Protein AF-A0A352DBL4-F1 (afdb_monomer_lite)

Sequence (79 aa):
MAALGRRVFTSAELGAVSARSCSVVSQGLAVMQRQGLALRLGHGLWSAGAEPPGQYEVVPHLLPKQRVYVSFTSALHLH

Foldseek 3Di:
DDDPPFFKDFLVVVCVVVVHDSVVSVVVQVVCVVVQQWDDPDDRMIGGGNDDDDPVSCVCVVCVPDDDDDDPVVVVVVD

Secondary structure (DSSP, 8-state):
-----SSEEEHHHHHHHHT--HHHHHHHHHHHHHTTSEEEEETTEEEESSSPPPGGGSHHHHSTTS-----HHHHHH--

pLDDT: mean 88.63, std 8.02, range [44.78, 96.25]

Structure (mmCIF, N/CA/C/O backbone):
data_AF-A0A352DBL4-F1
#
_entry.id   AF-A0A352DBL4-F1
#
loop_
_atom_site.group_PDB
_atom_site.id
_atom_site.type_symbol
_atom_site.label_atom_id
_atom_site.label_alt_id
_atom_site.label_comp_id
_atom_site.label_asym_id
_atom_site.label_entity_id
_atom_site.label_seq_id
_atom_si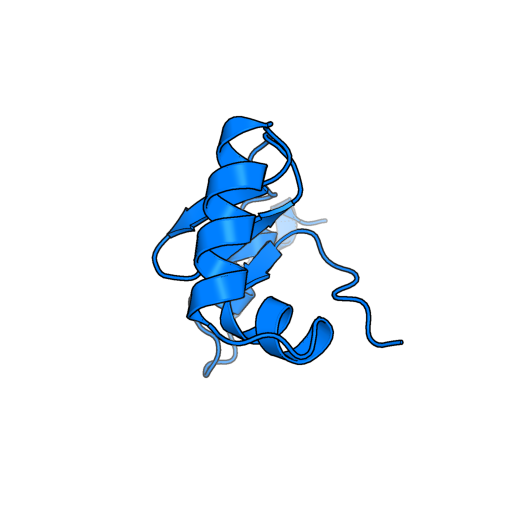te.pdbx_PDB_ins_code
_atom_site.Cartn_x
_atom_site.Cartn_y
_atom_site.Cartn_z
_atom_site.occupancy
_atom_site.B_iso_or_equiv
_atom_site.auth_seq_id
_atom_site.auth_comp_id
_atom_site.auth_asym_id
_atom_site.auth_atom_id
_atom_site.pdbx_PDB_model_num
ATOM 1 N N . MET A 1 1 ? 4.886 -4.878 -18.717 1.00 44.78 1 MET A N 1
ATOM 2 C CA . MET A 1 1 ? 4.713 -3.678 -17.867 1.00 44.78 1 MET A CA 1
ATOM 3 C C . MET A 1 1 ? 4.380 -4.159 -16.469 1.00 44.78 1 MET A C 1
ATOM 5 O O . MET A 1 1 ? 3.461 -4.956 -16.343 1.00 44.78 1 MET A O 1
ATOM 9 N N . ALA A 1 2 ? 5.149 -3.770 -15.451 1.00 54.94 2 ALA A N 1
ATOM 10 C CA . ALA A 1 2 ? 4.796 -4.102 -14.073 1.00 54.94 2 ALA A CA 1
ATOM 11 C C . ALA A 1 2 ? 3.532 -3.316 -13.692 1.00 54.94 2 ALA A C 1
ATOM 13 O O . ALA A 1 2 ? 3.449 -2.125 -13.971 1.00 54.94 2 ALA A O 1
ATOM 14 N N . ALA A 1 3 ? 2.540 -3.974 -13.103 1.00 70.81 3 ALA A N 1
ATOM 15 C CA . ALA A 1 3 ? 1.365 -3.327 -12.532 1.00 70.81 3 ALA A CA 1
ATOM 16 C C . ALA A 1 3 ? 1.357 -3.624 -11.034 1.00 70.81 3 ALA A C 1
ATOM 18 O O . ALA A 1 3 ? 1.720 -4.726 -10.630 1.00 70.81 3 ALA A O 1
ATOM 19 N N . LEU A 1 4 ? 0.947 -2.654 -10.211 1.00 79.69 4 LEU A N 1
ATOM 20 C CA . LEU A 1 4 ? 0.876 -2.864 -8.762 1.00 79.69 4 LEU A CA 1
ATOM 21 C C . LEU A 1 4 ? -0.142 -3.956 -8.409 1.00 79.69 4 LEU A C 1
ATOM 23 O O . LEU A 1 4 ? 0.065 -4.672 -7.440 1.00 79.69 4 LEU A O 1
ATOM 27 N N . GLY A 1 5 ? -1.215 -4.115 -9.197 1.00 80.75 5 GLY A N 1
ATOM 28 C CA . GLY A 1 5 ? -2.184 -5.216 -9.064 1.00 80.75 5 GLY A CA 1
ATOM 29 C C . GLY A 1 5 ? -2.976 -5.236 -7.750 1.00 80.75 5 GLY A C 1
ATOM 30 O O . GLY A 1 5 ? -3.807 -6.113 -7.550 1.00 80.75 5 GLY A O 1
ATOM 31 N N . ARG A 1 6 ? -2.733 -4.269 -6.863 1.00 86.00 6 ARG A N 1
ATOM 32 C CA . ARG A 1 6 ? -3.353 -4.119 -5.549 1.00 86.00 6 ARG A CA 1
ATOM 33 C C . ARG A 1 6 ? -3.714 -2.665 -5.300 1.00 86.00 6 ARG A C 1
ATOM 35 O O . ARG A 1 6 ? -3.138 -1.755 -5.898 1.00 86.00 6 ARG A O 1
ATOM 42 N N . ARG A 1 7 ? -4.661 -2.467 -4.389 1.00 90.56 7 ARG A N 1
ATOM 43 C CA . ARG A 1 7 ? -5.201 -1.150 -4.060 1.00 90.56 7 ARG A CA 1
ATOM 44 C C . ARG A 1 7 ? -4.274 -0.342 -3.155 1.00 90.56 7 ARG A C 1
ATOM 46 O O . ARG A 1 7 ? -4.157 0.860 -3.355 1.00 90.56 7 ARG A O 1
ATOM 53 N N . VAL A 1 8 ? -3.597 -0.988 -2.206 1.00 92.50 8 VAL A N 1
ATOM 54 C CA . VAL A 1 8 ? -2.659 -0.343 -1.273 1.00 92.50 8 VAL A CA 1
ATOM 55 C C . VAL A 1 8 ? -1.224 -0.459 -1.788 1.00 92.50 8 VAL A C 1
ATOM 57 O O . VAL A 1 8 ? -0.782 -1.532 -2.189 1.00 92.50 8 VAL A O 1
ATOM 60 N N . PHE A 1 9 ? -0.484 0.645 -1.810 1.00 92.88 9 PHE A N 1
ATOM 61 C CA . PHE A 1 9 ? 0.878 0.685 -2.338 1.00 92.88 9 PHE A CA 1
ATOM 62 C C . PHE A 1 9 ? 1.708 1.800 -1.704 1.00 92.88 9 PHE A C 1
ATOM 64 O O . PHE A 1 9 ? 1.184 2.758 -1.131 1.00 92.88 9 PHE A O 1
ATOM 71 N N . THR A 1 10 ? 3.029 1.697 -1.832 1.00 93.12 10 THR A N 1
ATOM 72 C CA . THR A 1 10 ? 3.946 2.746 -1.371 1.00 93.12 10 THR A CA 1
ATOM 73 C C . THR A 1 10 ? 4.361 3.692 -2.499 1.00 93.12 10 THR A C 1
ATOM 75 O O . THR A 1 10 ? 4.393 3.323 -3.674 1.00 93.12 10 THR A O 1
ATOM 78 N N . SER A 1 11 ? 4.756 4.919 -2.150 1.00 93.50 11 SER A N 1
ATOM 79 C CA . SER A 1 11 ? 5.368 5.861 -3.100 1.00 93.50 11 SER A CA 1
ATOM 80 C C . SER A 1 11 ? 6.606 5.270 -3.787 1.00 93.50 11 SER A C 1
ATOM 82 O O . SER A 1 11 ? 6.846 5.545 -4.961 1.00 93.50 11 SER A O 1
ATOM 84 N N . ALA A 1 12 ? 7.373 4.433 -3.081 1.00 91.06 12 ALA A N 1
ATOM 85 C CA . ALA A 1 12 ? 8.545 3.762 -3.635 1.00 91.06 12 ALA A CA 1
ATOM 86 C C . ALA A 1 12 ? 8.160 2.726 -4.703 1.00 91.06 12 ALA A C 1
ATOM 88 O O . ALA A 1 12 ? 8.759 2.696 -5.776 1.00 91.06 12 ALA A O 1
ATOM 89 N N . GLU A 1 13 ? 7.124 1.927 -4.444 1.00 92.12 13 GLU A N 1
ATOM 90 C CA . GLU A 1 13 ? 6.608 0.939 -5.397 1.00 92.12 13 GLU A CA 1
ATOM 91 C C . GLU A 1 13 ? 6.041 1.609 -6.650 1.00 92.12 13 GLU A C 1
ATOM 93 O O . GLU A 1 13 ? 6.333 1.183 -7.767 1.00 92.12 13 GLU A O 1
ATOM 98 N N . LEU A 1 14 ? 5.288 2.701 -6.484 1.00 93.06 14 LEU A N 1
ATOM 99 C CA . LEU A 1 14 ? 4.776 3.461 -7.620 1.00 93.06 14 LEU A CA 1
ATOM 100 C C . LEU A 1 14 ? 5.912 4.095 -8.436 1.00 93.06 14 LEU A C 1
ATOM 102 O O . LEU A 1 14 ? 5.857 4.096 -9.666 1.00 93.06 14 LEU A O 1
ATOM 106 N N . GLY A 1 15 ? 6.962 4.596 -7.781 1.00 93.81 15 GLY A N 1
ATOM 107 C CA . GLY A 1 15 ? 8.161 5.098 -8.457 1.00 93.81 15 GLY A CA 1
ATOM 108 C C . GLY A 1 15 ? 8.891 4.021 -9.253 1.00 93.81 15 GLY A C 1
ATOM 109 O O . GLY A 1 15 ? 9.230 4.250 -10.413 1.00 93.81 15 GLY A O 1
ATOM 110 N N . ALA A 1 16 ? 9.052 2.829 -8.673 1.00 91.69 16 ALA A N 1
ATOM 111 C CA . ALA A 1 16 ? 9.669 1.687 -9.342 1.00 91.69 16 ALA A CA 1
ATOM 112 C C . ALA A 1 16 ? 8.874 1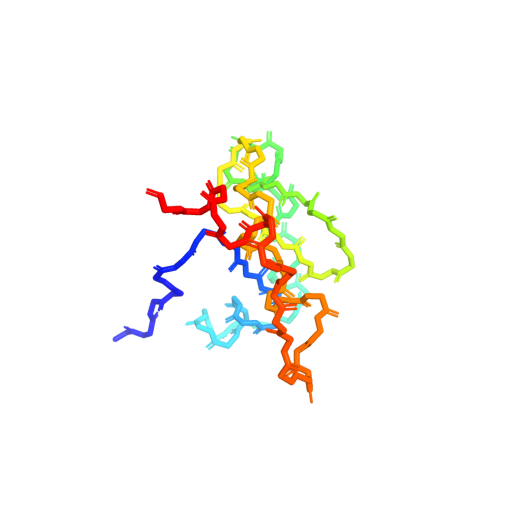.245 -10.582 1.00 91.69 16 ALA A C 1
ATOM 114 O O . ALA A 1 16 ? 9.459 1.007 -11.635 1.00 91.69 16 ALA A O 1
ATOM 115 N N . VAL A 1 17 ? 7.542 1.190 -10.484 1.00 92.25 17 VAL A N 1
ATOM 116 C CA . VAL A 1 17 ? 6.665 0.795 -11.599 1.00 92.25 17 VAL A CA 1
ATOM 117 C C . VAL A 1 17 ? 6.605 1.858 -12.699 1.00 92.25 17 VAL A C 1
ATOM 119 O O . VAL A 1 17 ? 6.592 1.526 -13.883 1.00 92.25 17 VAL A O 1
ATOM 122 N N . SER A 1 18 ? 6.573 3.137 -12.324 1.00 89.69 18 SER A N 1
ATOM 123 C CA . SER A 1 18 ? 6.459 4.252 -13.274 1.00 89.69 18 SER A CA 1
ATOM 124 C C . SER A 1 18 ? 7.797 4.728 -13.850 1.00 89.69 18 SER A C 1
ATOM 126 O O . SER A 1 18 ? 7.796 5.580 -14.740 1.00 89.69 18 SER A O 1
ATOM 128 N N . ALA A 1 19 ? 8.926 4.208 -13.350 1.00 91.44 19 ALA A N 1
ATOM 129 C CA . ALA A 1 19 ? 10.280 4.678 -13.653 1.00 91.44 19 ALA A CA 1
ATOM 130 C C . ALA A 1 19 ? 10.442 6.203 -13.466 1.00 91.44 19 ALA A C 1
ATOM 132 O O . ALA A 1 19 ? 11.124 6.883 -14.237 1.00 91.44 19 ALA A O 1
ATOM 133 N N . ARG A 1 20 ? 9.778 6.766 -12.447 1.00 92.94 20 ARG A N 1
ATOM 134 C CA . ARG A 1 20 ? 9.820 8.199 -12.115 1.00 92.94 20 ARG A CA 1
ATOM 135 C C . ARG A 1 20 ? 10.566 8.445 -10.809 1.00 92.94 20 ARG A C 1
ATOM 137 O O . ARG A 1 20 ? 10.626 7.591 -9.928 1.00 92.94 20 ARG A O 1
ATOM 144 N N . SER A 1 21 ? 11.105 9.655 -10.670 1.00 93.31 21 SER A N 1
ATOM 145 C CA . SER A 1 21 ? 11.739 10.086 -9.425 1.00 93.31 21 SER A CA 1
ATOM 146 C C . SER A 1 21 ? 10.711 10.233 -8.298 1.00 93.31 21 SER A C 1
ATOM 148 O O . SER A 1 21 ? 9.535 10.517 -8.532 1.00 93.31 21 SER A O 1
ATOM 150 N N . CYS A 1 22 ? 11.175 10.110 -7.052 1.00 90.44 22 CYS A N 1
ATOM 151 C CA . CYS A 1 22 ? 10.329 10.238 -5.862 1.00 90.44 22 CYS A CA 1
ATOM 152 C C . CYS A 1 22 ? 9.571 11.582 -5.806 1.00 90.44 22 CYS A C 1
ATOM 154 O O . CYS A 1 22 ? 8.412 11.629 -5.391 1.00 90.44 22 CYS A O 1
ATOM 156 N N . SER A 1 23 ? 10.197 12.666 -6.284 1.00 93.38 23 SER A N 1
ATOM 157 C CA . SER A 1 23 ? 9.575 13.996 -6.338 1.00 93.38 23 SER A CA 1
ATOM 158 C C . SER A 1 23 ? 8.378 14.026 -7.292 1.00 93.38 23 SER A C 1
ATOM 160 O O . SER A 1 23 ? 7.286 14.432 -6.898 1.00 93.38 23 SER A O 1
ATOM 162 N N . VAL A 1 24 ? 8.545 13.501 -8.513 1.00 95.50 24 VAL A N 1
ATOM 163 C CA . VAL A 1 24 ? 7.468 13.431 -9.515 1.00 95.50 24 VAL A CA 1
ATOM 164 C C . VAL A 1 24 ? 6.319 12.557 -9.013 1.00 95.50 24 VAL A C 1
ATOM 166 O O . VAL A 1 24 ? 5.158 12.941 -9.128 1.00 95.50 24 VAL A O 1
ATOM 169 N N . VAL A 1 25 ? 6.635 11.414 -8.400 1.00 95.75 25 VAL A N 1
ATOM 170 C CA . VAL A 1 25 ? 5.630 10.510 -7.822 1.00 95.75 25 VAL A CA 1
ATOM 171 C C . VAL A 1 25 ? 4.842 11.195 -6.707 1.00 95.75 25 VAL A C 1
ATOM 173 O O . VAL A 1 25 ? 3.617 11.132 -6.695 1.00 95.75 25 VAL A O 1
ATOM 176 N N . SER A 1 26 ? 5.522 11.886 -5.790 1.00 94.31 26 SER A N 1
ATOM 177 C CA . SER A 1 26 ? 4.872 12.574 -4.667 1.00 94.31 26 SER A CA 1
ATOM 178 C C . SER A 1 26 ? 3.965 13.712 -5.139 1.00 94.31 26 SER A C 1
ATOM 180 O O . SER A 1 26 ? 2.844 13.851 -4.651 1.00 94.31 26 SER A O 1
ATOM 182 N N . GLN A 1 27 ? 4.416 14.496 -6.122 1.00 95.75 27 GLN A N 1
ATOM 183 C CA . GLN A 1 27 ? 3.603 15.551 -6.731 1.00 95.75 27 GLN A CA 1
ATOM 184 C C . GLN A 1 27 ? 2.383 14.971 -7.458 1.00 95.75 27 GLN A C 1
ATOM 186 O O . GLN A 1 27 ? 1.270 15.460 -7.269 1.00 95.75 27 GLN A O 1
ATOM 191 N N . GLY A 1 28 ? 2.570 13.898 -8.233 1.00 96.12 28 GLY A N 1
ATOM 192 C CA . GLY A 1 28 ? 1.482 13.194 -8.911 1.00 96.12 28 GLY A CA 1
ATOM 193 C C . GLY A 1 28 ? 0.443 12.649 -7.931 1.00 96.12 28 GLY A C 1
ATOM 194 O O . GLY A 1 28 ? -0.749 12.887 -8.105 1.00 96.12 28 GLY A O 1
ATOM 195 N N . LEU A 1 29 ? 0.885 12.012 -6.845 1.00 95.31 29 LEU A N 1
ATOM 196 C CA . LE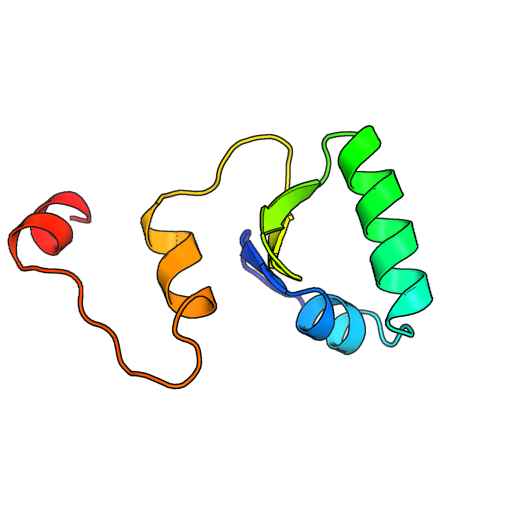U A 1 29 ? -0.002 11.502 -5.797 1.00 95.31 29 LEU A CA 1
ATOM 197 C C . LEU A 1 29 ? -0.779 12.620 -5.093 1.00 95.31 29 LEU A C 1
ATOM 199 O O . LEU A 1 29 ? -1.965 12.454 -4.824 1.00 95.31 29 LEU A O 1
ATOM 203 N N . ALA A 1 30 ? -0.168 13.785 -4.866 1.00 95.12 30 ALA A N 1
ATOM 204 C CA . ALA A 1 30 ? -0.872 14.945 -4.316 1.00 95.12 30 ALA A CA 1
ATOM 205 C C . ALA A 1 30 ? -1.946 15.505 -5.272 1.00 95.12 30 ALA A C 1
ATOM 207 O O . ALA A 1 30 ? -2.969 16.033 -4.830 1.00 95.12 30 ALA A O 1
ATOM 208 N N . VAL A 1 31 ? -1.742 15.412 -6.590 1.00 96.25 31 VAL A N 1
ATOM 209 C CA . VAL A 1 31 ? -2.776 15.745 -7.587 1.00 96.25 31 VAL A CA 1
ATOM 210 C C . VAL A 1 31 ? -3.887 14.695 -7.574 1.00 96.25 31 VAL A C 1
ATOM 212 O O . VAL A 1 31 ? -5.052 15.061 -7.441 1.00 96.25 31 VAL A O 1
ATOM 215 N N . MET A 1 32 ? -3.537 13.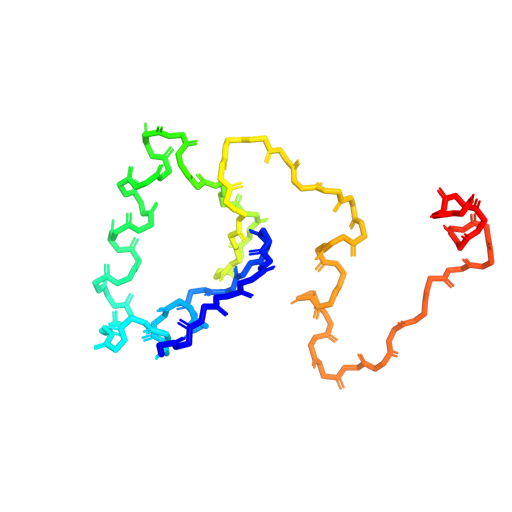408 -7.628 1.00 94.81 32 MET A N 1
ATOM 216 C CA . MET A 1 32 ? -4.501 12.301 -7.596 1.00 94.81 32 MET A CA 1
ATOM 217 C C . MET A 1 32 ? -5.355 12.319 -6.328 1.00 94.81 32 MET A C 1
ATOM 219 O O . MET A 1 32 ? -6.553 12.064 -6.396 1.00 94.81 32 MET A O 1
ATOM 223 N N . GLN A 1 33 ? -4.771 12.687 -5.186 1.00 95.56 33 GLN A N 1
ATOM 224 C CA . GLN A 1 33 ? -5.502 12.839 -3.933 1.00 95.56 33 GLN A CA 1
ATOM 225 C C . GLN A 1 33 ? -6.579 13.918 -4.017 1.00 95.56 33 GLN A C 1
ATOM 227 O O . GLN A 1 33 ? -7.715 13.691 -3.612 1.00 95.56 33 GLN A O 1
ATOM 232 N N . ARG A 1 34 ? -6.251 15.080 -4.592 1.00 94.75 34 ARG A N 1
ATOM 233 C CA . ARG A 1 34 ? -7.221 16.168 -4.797 1.00 94.75 34 ARG A CA 1
ATOM 234 C C . ARG A 1 34 ? -8.344 15.786 -5.763 1.00 94.75 34 ARG A C 1
ATOM 236 O O . ARG A 1 34 ? -9.424 16.353 -5.679 1.00 94.75 34 ARG A O 1
ATOM 243 N N . GLN A 1 35 ? -8.092 14.832 -6.655 1.00 95.31 35 GLN A N 1
ATOM 244 C CA . GLN A 1 35 ? -9.069 14.300 -7.607 1.00 95.31 35 GLN A CA 1
ATOM 245 C C . GLN A 1 35 ? -9.849 13.088 -7.065 1.00 95.31 35 GLN A C 1
ATOM 247 O O . GLN A 1 35 ? -10.659 12.523 -7.791 1.00 95.31 35 GLN A O 1
ATOM 252 N N . GLY A 1 36 ? -9.597 12.652 -5.824 1.00 93.25 36 GLY A N 1
ATOM 253 C CA . GLY A 1 36 ? -10.234 11.460 -5.250 1.00 93.25 36 GLY A CA 1
ATOM 254 C C . GLY A 1 36 ? -9.767 10.135 -5.868 1.00 93.25 36 GLY A C 1
ATOM 255 O O . GLY A 1 36 ? -10.402 9.101 -5.685 1.00 93.25 36 GLY A O 1
ATOM 256 N N . LEU A 1 37 ? -8.653 10.142 -6.603 1.00 93.06 37 LEU A N 1
ATOM 257 C CA . LEU A 1 37 ? -8.083 8.957 -7.253 1.00 93.06 37 LEU A CA 1
ATOM 258 C C . LEU A 1 37 ? -7.054 8.235 -6.375 1.00 93.06 37 LEU A C 1
ATOM 260 O O . LEU A 1 37 ? -6.665 7.108 -6.684 1.00 93.06 37 LEU A O 1
ATOM 264 N N . ALA A 1 38 ? -6.609 8.869 -5.292 1.00 94.44 38 ALA A N 1
ATOM 265 C CA . ALA A 1 38 ? -5.736 8.262 -4.300 1.00 94.44 38 ALA A CA 1
ATOM 266 C C . ALA A 1 38 ? -6.060 8.775 -2.893 1.00 94.44 38 ALA A C 1
ATOM 268 O O . ALA A 1 38 ? -6.339 9.955 -2.700 1.00 94.44 38 ALA A O 1
ATOM 269 N N . LEU A 1 39 ? -5.943 7.911 -1.894 1.00 95.25 39 LEU A N 1
ATOM 270 C CA . LEU A 1 39 ? -6.098 8.263 -0.488 1.00 95.25 39 LEU A CA 1
ATOM 271 C C . LEU A 1 39 ? -4.762 8.077 0.229 1.00 95.25 39 LEU A C 1
ATOM 273 O O . LEU A 1 39 ? -4.138 7.018 0.145 1.00 95.25 39 LEU A O 1
ATOM 277 N N . ARG A 1 40 ? -4.314 9.105 0.954 1.00 94.25 40 ARG A N 1
ATOM 278 C CA . ARG A 1 40 ? -3.105 9.019 1.776 1.00 94.25 40 ARG A CA 1
ATOM 279 C C . ARG A 1 40 ? -3.429 8.307 3.086 1.00 94.25 40 ARG A C 1
ATOM 281 O O . ARG A 1 40 ? -4.206 8.823 3.881 1.00 94.25 40 ARG A O 1
ATOM 288 N N . LEU A 1 41 ? -2.798 7.157 3.320 1.00 91.12 41 LEU A N 1
ATOM 289 C CA . LEU A 1 41 ? -3.003 6.356 4.533 1.00 91.12 41 LEU A CA 1
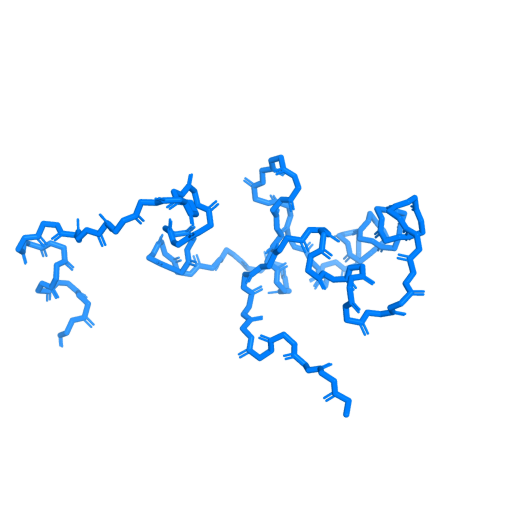ATOM 290 C C . LEU A 1 41 ? -1.967 6.663 5.623 1.00 91.12 41 LEU A C 1
ATOM 292 O O . LEU A 1 41 ? -2.224 6.453 6.802 1.00 91.12 41 LEU A O 1
ATOM 296 N N . GLY A 1 42 ? -0.780 7.146 5.239 1.00 87.69 42 GLY A N 1
ATOM 297 C CA . GLY A 1 42 ? 0.316 7.396 6.173 1.00 87.69 42 GLY A CA 1
ATOM 298 C C . GLY A 1 42 ? 1.609 7.840 5.490 1.00 87.69 42 GLY A C 1
ATOM 299 O O . GLY A 1 42 ? 1.601 8.360 4.370 1.00 87.69 42 GLY A O 1
ATOM 300 N N . HIS A 1 43 ? 2.744 7.669 6.172 1.00 85.44 43 HIS A N 1
ATOM 301 C CA . HIS A 1 43 ? 4.058 8.047 5.647 1.00 85.44 43 HIS A CA 1
ATOM 302 C C . HIS A 1 43 ? 4.441 7.177 4.438 1.00 85.44 43 HIS A C 1
ATOM 304 O O . HIS A 1 43 ? 4.802 6.015 4.589 1.00 85.44 43 HIS A O 1
ATOM 310 N N . GLY A 1 44 ? 4.336 7.742 3.231 1.00 90.31 44 GLY A N 1
ATOM 311 C CA . GLY A 1 44 ? 4.672 7.054 1.980 1.00 90.31 44 GLY A CA 1
ATOM 312 C C . GLY A 1 44 ? 3.689 5.956 1.562 1.00 90.31 44 GLY A C 1
ATOM 313 O O . GLY A 1 44 ? 3.982 5.247 0.602 1.00 90.31 44 GLY A O 1
ATOM 314 N N . LEU A 1 45 ? 2.547 5.822 2.247 1.00 93.00 45 LEU A N 1
ATOM 315 C CA . LEU A 1 45 ? 1.545 4.782 2.019 1.00 93.00 45 LEU A CA 1
ATOM 316 C C . LEU A 1 45 ? 0.248 5.365 1.453 1.00 93.00 45 LEU A C 1
ATOM 318 O O . LEU A 1 45 ? -0.292 6.341 1.985 1.00 93.00 45 LEU A O 1
ATOM 322 N N . TRP A 1 46 ? -0.255 4.728 0.401 1.00 94.56 46 TRP A N 1
ATOM 323 C CA . TRP A 1 46 ? -1.374 5.203 -0.401 1.00 94.56 46 TRP A CA 1
ATOM 324 C C . TRP A 1 46 ? -2.345 4.068 -0.722 1.00 94.56 46 TRP A C 1
ATOM 326 O O . TRP A 1 46 ? -1.951 2.909 -0.820 1.00 94.56 46 TRP A O 1
ATOM 336 N N . SER A 1 47 ? -3.613 4.421 -0.901 1.00 94.81 47 SER A N 1
ATOM 337 C CA . SER A 1 47 ? -4.656 3.564 -1.465 1.00 94.81 47 SER A CA 1
ATOM 338 C C . SER A 1 47 ? -5.119 4.147 -2.796 1.00 94.81 47 SER A C 1
ATOM 340 O O . SER A 1 47 ? -5.197 5.368 -2.936 1.00 94.81 47 SER A O 1
ATOM 342 N N . ALA A 1 48 ? -5.443 3.299 -3.766 1.00 92.81 48 ALA A N 1
ATOM 343 C CA . ALA A 1 48 ? -6.134 3.703 -4.981 1.00 92.81 48 ALA A CA 1
ATOM 344 C C . ALA A 1 48 ? -7.623 3.970 -4.694 1.00 92.81 48 ALA A C 1
ATOM 346 O O . ALA A 1 48 ? -8.308 3.166 -4.048 1.00 92.81 48 ALA A O 1
ATOM 347 N N . GLY A 1 49 ? -8.120 5.088 -5.223 1.00 90.69 49 GLY A N 1
ATOM 348 C CA . GLY A 1 49 ? -9.472 5.596 -4.992 1.00 90.69 49 GLY A CA 1
ATOM 349 C C . GLY A 1 49 ? -9.603 6.457 -3.731 1.00 90.69 49 GLY A C 1
ATOM 350 O O . GLY A 1 49 ? -8.649 6.636 -2.976 1.00 90.69 49 GLY A O 1
ATOM 351 N N . ALA A 1 50 ? -10.804 7.000 -3.529 1.00 88.12 50 ALA A N 1
ATOM 352 C CA . ALA A 1 50 ? -11.136 7.860 -2.391 1.00 88.12 50 ALA A CA 1
ATOM 353 C C . ALA A 1 50 ? -11.524 7.068 -1.135 1.00 88.12 50 ALA A C 1
ATOM 355 O O . ALA A 1 50 ? -11.333 7.545 -0.019 1.00 88.12 50 ALA A O 1
ATOM 356 N N . GLU A 1 51 ? -12.056 5.861 -1.320 1.00 89.50 51 GLU A N 1
ATOM 357 C CA . GLU A 1 51 ? -12.540 5.046 -0.213 1.00 89.50 51 GLU A CA 1
ATOM 358 C C . GLU A 1 51 ? -11.376 4.437 0.591 1.00 89.50 51 GLU A C 1
ATOM 360 O O . GLU A 1 51 ? -10.338 4.073 0.011 1.00 89.50 51 GLU A O 1
ATOM 365 N N . PRO A 1 52 ? -11.542 4.253 1.911 1.00 86.94 52 PRO A N 1
ATOM 366 C CA . PRO A 1 52 ? -10.596 3.495 2.713 1.00 86.94 52 PRO A CA 1
ATOM 367 C C . PRO A 1 52 ? -10.447 2.056 2.181 1.00 86.94 52 PRO A C 1
ATOM 369 O O . PRO A 1 52 ? -11.432 1.447 1.747 1.00 86.94 52 PRO A O 1
ATOM 372 N N . PRO A 1 53 ? -9.228 1.492 2.167 1.00 88.69 53 PRO A N 1
ATOM 373 C CA . PRO A 1 53 ? -9.035 0.073 1.885 1.00 88.69 53 PRO A CA 1
ATOM 374 C C . PRO A 1 53 ? -9.539 -0.785 3.054 1.00 88.69 53 PRO A C 1
ATOM 376 O O . PRO A 1 53 ? -9.719 -0.288 4.170 1.00 88.69 53 PRO A O 1
ATOM 379 N N . GLY A 1 54 ? -9.721 -2.087 2.824 1.00 87.12 54 GLY A N 1
ATOM 380 C CA . GLY A 1 54 ? -9.997 -3.024 3.907 1.00 87.12 54 GLY A CA 1
ATOM 381 C C . GLY A 1 54 ? -8.890 -2.987 4.964 1.00 87.12 54 GLY A C 1
ATOM 382 O O . GLY A 1 54 ? -7.708 -2.844 4.647 1.00 87.12 54 GLY A O 1
ATOM 383 N N . GLN A 1 55 ? -9.260 -3.139 6.237 1.00 81.25 55 GLN A N 1
ATOM 384 C CA . GLN A 1 55 ? -8.328 -3.009 7.369 1.00 81.25 55 GLN A CA 1
ATOM 385 C C . GLN A 1 55 ? -7.105 -3.936 7.240 1.00 81.25 55 GLN A C 1
ATOM 387 O O . GLN A 1 55 ? -5.985 -3.557 7.582 1.00 81.25 55 GLN A O 1
ATOM 392 N N . TYR A 1 56 ? -7.305 -5.129 6.679 1.00 86.38 56 TYR A N 1
ATOM 393 C CA . TYR A 1 56 ? -6.258 -6.134 6.506 1.00 86.38 56 TYR A CA 1
ATOM 394 C C . TYR A 1 56 ? -5.394 -5.930 5.252 1.00 86.38 56 TYR A C 1
ATOM 396 O O . TYR A 1 56 ? -4.279 -6.443 5.203 1.00 86.38 56 TYR A O 1
ATOM 404 N N . GLU A 1 57 ? -5.841 -5.136 4.271 1.00 86.69 57 GLU A N 1
ATOM 405 C CA . GLU A 1 57 ? -5.042 -4.807 3.078 1.00 86.69 57 GLU A CA 1
ATOM 406 C C . GLU A 1 57 ? -3.826 -3.933 3.424 1.00 86.69 57 GLU A C 1
ATOM 408 O O . GLU A 1 57 ? -2.826 -3.921 2.710 1.00 86.69 57 GLU A O 1
ATOM 413 N N . VAL A 1 58 ? -3.900 -3.204 4.540 1.00 87.81 58 VAL A N 1
ATOM 414 C CA . VAL A 1 58 ? -2.863 -2.269 4.993 1.00 87.81 58 VAL A CA 1
ATOM 415 C C . VAL A 1 58 ? -1.749 -2.977 5.772 1.00 87.81 58 VAL A C 1
ATOM 417 O O . VAL A 1 58 ? -0.597 -2.540 5.743 1.00 87.81 58 VAL A O 1
ATOM 420 N N . VAL A 1 59 ? -2.060 -4.095 6.435 1.00 86.25 59 VAL A N 1
ATOM 421 C CA . VAL A 1 59 ? -1.153 -4.807 7.357 1.00 86.25 59 VAL A CA 1
ATOM 422 C C . VAL A 1 59 ? 0.204 -5.168 6.730 1.00 86.25 59 VAL A C 1
ATOM 424 O O . VAL A 1 59 ? 1.223 -4.874 7.365 1.00 86.25 59 VAL A O 1
ATOM 427 N N . PRO A 1 60 ? 0.288 -5.708 5.492 1.00 83.62 60 PRO A N 1
ATOM 428 C CA . PRO A 1 60 ? 1.575 -6.044 4.874 1.00 83.62 60 PRO A CA 1
ATOM 429 C C . PRO A 1 60 ? 2.511 -4.839 4.702 1.00 83.62 60 PRO A C 1
ATOM 431 O O . PRO A 1 60 ? 3.729 -4.997 4.662 1.00 83.62 60 PRO A O 1
ATOM 434 N N . HIS A 1 61 ? 1.950 -3.631 4.613 1.00 85.25 61 HIS A N 1
ATOM 435 C CA . HIS A 1 61 ? 2.707 -2.399 4.409 1.00 85.25 61 HIS A CA 1
ATOM 436 C C . HIS A 1 61 ? 3.166 -1.742 5.713 1.00 85.25 61 HIS A C 1
ATOM 438 O O . HIS A 1 61 ? 4.123 -0.969 5.697 1.00 85.25 61 HIS A O 1
ATOM 444 N N . LEU A 1 62 ? 2.514 -2.044 6.839 1.00 83.31 62 LEU A N 1
ATOM 445 C CA . LEU A 1 62 ? 2.911 -1.538 8.157 1.00 83.31 62 LEU A CA 1
ATOM 446 C C . LEU A 1 62 ? 4.130 -2.279 8.710 1.00 83.31 62 LEU A C 1
ATOM 448 O O . LEU A 1 62 ? 4.956 -1.691 9.404 1.00 83.31 62 LEU A O 1
ATOM 452 N N . LEU A 1 63 ? 4.250 -3.569 8.392 1.00 83.75 63 LEU A N 1
ATOM 453 C CA . LEU A 1 63 ? 5.271 -4.460 8.941 1.00 83.75 63 LEU A CA 1
ATOM 454 C C . LEU A 1 63 ? 6.045 -5.180 7.818 1.00 83.75 63 LEU A C 1
ATOM 456 O O . LEU A 1 63 ? 6.138 -6.405 7.811 1.00 83.75 63 LEU A O 1
ATOM 460 N N . PRO A 1 64 ? 6.656 -4.442 6.868 1.00 78.75 64 PRO A N 1
ATOM 461 C CA . PRO A 1 64 ? 7.162 -5.003 5.609 1.00 78.75 64 PRO A CA 1
ATOM 462 C C . PRO A 1 64 ? 8.343 -5.974 5.770 1.00 78.75 64 PRO A C 1
ATOM 464 O O . PRO A 1 64 ? 8.687 -6.691 4.836 1.00 78.75 64 PRO A O 1
ATOM 467 N N . LYS A 1 65 ? 9.002 -5.982 6.935 1.00 85.12 65 LYS A N 1
ATOM 468 C CA . LYS A 1 65 ? 10.170 -6.832 7.230 1.00 85.12 65 LYS A CA 1
ATOM 469 C C . LYS A 1 65 ? 9.843 -8.028 8.123 1.00 85.12 65 LYS A C 1
ATOM 471 O O . LYS A 1 65 ? 10.744 -8.785 8.470 1.00 85.12 65 LYS A O 1
ATOM 476 N N . GLN A 1 66 ? 8.589 -8.178 8.538 1.00 85.19 66 GLN A N 1
ATOM 477 C CA . GLN A 1 66 ? 8.175 -9.201 9.489 1.00 85.19 66 GLN A CA 1
ATOM 478 C C . GLN A 1 66 ? 7.067 -10.052 8.881 1.00 85.19 66 GLN A C 1
ATOM 480 O O . GLN A 1 66 ? 6.196 -9.558 8.171 1.00 85.19 66 GLN A O 1
ATOM 485 N N . ARG A 1 67 ? 7.090 -11.354 9.173 1.00 81.75 67 ARG A N 1
ATOM 486 C CA . ARG A 1 67 ? 5.916 -12.196 8.940 1.00 81.75 67 ARG A CA 1
ATOM 487 C C . ARG A 1 67 ? 4.925 -11.909 10.054 1.00 81.75 67 ARG A C 1
ATOM 489 O O . ARG A 1 67 ? 5.249 -12.105 11.222 1.00 81.75 67 ARG A O 1
ATOM 496 N N . VAL A 1 68 ? 3.745 -11.443 9.678 1.00 82.81 68 VAL A N 1
ATOM 497 C CA . VAL A 1 68 ? 2.692 -11.064 10.616 1.00 82.81 68 VAL A CA 1
ATOM 498 C C . VAL A 1 68 ? 1.503 -11.966 10.379 1.00 82.81 68 VAL A C 1
ATOM 500 O O . VAL A 1 68 ? 1.074 -12.153 9.242 1.00 82.81 68 VAL A O 1
ATOM 503 N N . TYR A 1 69 ? 0.982 -12.510 11.468 1.00 85.00 69 TYR A N 1
ATOM 504 C CA . TYR A 1 69 ? -0.255 -13.268 11.476 1.00 85.00 69 TYR A CA 1
ATOM 505 C C . TYR A 1 69 ? -1.303 -12.441 12.209 1.00 85.00 69 TYR A C 1
ATOM 507 O O . TYR A 1 69 ? -1.001 -11.787 13.209 1.00 85.00 69 TYR A O 1
ATOM 515 N N . VAL A 1 70 ? -2.530 -12.457 11.703 1.00 86.31 70 VAL A N 1
ATOM 516 C CA . VAL A 1 70 ? -3.672 -11.931 12.450 1.00 86.31 70 VAL A CA 1
ATOM 517 C C . VAL A 1 70 ? -4.056 -12.933 13.545 1.00 86.31 70 VAL A C 1
ATOM 519 O O . VAL A 1 70 ? -3.745 -14.121 13.440 1.00 86.31 70 VAL A O 1
ATOM 522 N N . SER A 1 71 ? -4.708 -12.471 14.613 1.00 90.44 71 SER A N 1
ATOM 523 C CA . SER A 1 71 ? -5.220 -13.375 15.650 1.00 90.44 71 SER A CA 1
ATOM 524 C C . SER A 1 71 ? -6.243 -14.356 15.062 1.00 90.44 71 SER A C 1
ATOM 526 O O . SER A 1 71 ? -6.829 -14.101 14.010 1.00 90.44 71 SER A O 1
ATOM 528 N N . PHE A 1 72 ? -6.514 -15.457 15.771 1.00 89.81 72 PHE A N 1
ATOM 529 C CA . PHE A 1 72 ? -7.533 -16.425 15.352 1.00 8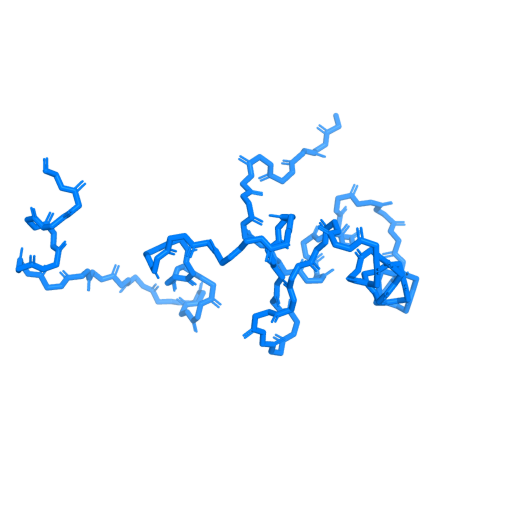9.81 72 PHE A CA 1
ATOM 530 C C . PHE A 1 72 ? -8.902 -15.768 15.112 1.00 89.81 72 PHE A C 1
ATOM 532 O O . PHE A 1 72 ? -9.551 -16.034 14.106 1.00 89.81 72 PHE A O 1
ATOM 539 N N . THR A 1 73 ? -9.317 -14.851 15.989 1.00 91.81 73 THR A N 1
ATOM 540 C CA . THR A 1 73 ? -10.586 -14.126 15.843 1.00 91.81 73 THR A CA 1
ATOM 541 C C . THR A 1 73 ? -10.604 -13.216 14.615 1.00 91.81 73 THR A C 1
ATOM 543 O O . THR A 1 73 ? -11.601 -13.179 13.903 1.00 91.81 73 THR A O 1
ATOM 546 N N . SER A 1 74 ? -9.502 -12.524 14.316 1.00 88.75 74 SER A N 1
ATOM 547 C CA . SER A 1 74 ? -9.372 -11.734 13.088 1.00 88.75 74 SER A CA 1
ATOM 548 C C . SER A 1 74 ? -9.343 -12.606 11.830 1.00 88.75 74 SER A C 1
ATOM 550 O O . SER A 1 74 ? -9.912 -12.215 10.816 1.00 88.75 74 SER A O 1
ATOM 552 N N . ALA A 1 75 ? -8.731 -13.793 11.890 1.00 89.25 75 ALA A N 1
ATOM 553 C CA . ALA A 1 75 ? -8.739 -14.754 10.788 1.00 89.25 75 ALA A CA 1
ATOM 554 C C . ALA A 1 75 ? -10.153 -15.280 10.499 1.00 89.25 75 ALA A C 1
ATOM 556 O O . ALA A 1 75 ? -10.532 -15.369 9.338 1.00 89.25 75 ALA A O 1
ATOM 557 N N . LEU A 1 76 ? -10.952 -15.553 11.538 1.00 90.56 76 LEU A N 1
ATOM 558 C CA . LEU A 1 76 ? -12.368 -15.903 11.379 1.00 90.56 76 LEU A CA 1
ATOM 559 C C . LEU A 1 76 ? -13.206 -14.767 10.785 1.00 90.56 76 LEU A C 1
ATOM 561 O O . LEU A 1 76 ? -14.227 -15.036 10.182 1.00 90.56 76 LEU A O 1
ATOM 565 N N . HIS A 1 77 ? -12.818 -13.502 10.958 1.00 86.25 77 HIS A N 1
ATOM 566 C CA . HIS A 1 77 ? -13.532 -12.383 10.336 1.00 86.25 77 HIS A CA 1
ATOM 567 C C . HIS A 1 77 ? -13.194 -12.215 8.843 1.00 86.25 77 HIS A C 1
ATOM 569 O O . HIS A 1 77 ? -13.933 -11.568 8.107 1.00 86.25 77 HIS A O 1
ATOM 575 N N . LEU A 1 78 ? -12.057 -12.756 8.400 1.00 83.12 78 LEU A N 1
ATOM 576 C CA . LEU A 1 78 ? -11.611 -12.704 7.007 1.00 83.12 78 LEU A CA 1
ATOM 577 C C . LEU A 1 78 ? -12.252 -13.786 6.117 1.00 83.12 78 LEU A C 1
ATOM 579 O O . LEU A 1 78 ? -12.125 -13.686 4.894 1.00 83.12 78 LEU A O 1
ATOM 583 N N . HIS A 1 79 ? -12.894 -14.799 6.709 1.00 81.94 79 HIS A N 1
ATOM 584 C CA . HIS A 1 79 ? -13.428 -15.996 6.050 1.00 81.94 79 HIS A CA 1
ATOM 585 C C . HIS A 1 79 ? -14.892 -16.235 6.414 1.00 81.94 79 HIS A C 1
ATOM 587 O O . HIS A 1 79 ? -15.638 -16.667 5.509 1.00 81.94 79 HIS A O 1
#

Radius of gyration: 13.97 Å; chains: 1; bounding box: 25×33×34 Å